Protein AF-A0A166LAP8-F1 (afdb_monomer_lite)

Radius of gyration: 14.43 Å; chains: 1; bounding box: 33×22×44 Å

Structure (mmCIF, N/CA/C/O backbone):
data_AF-A0A166LAP8-F1
#
_entry.id   AF-A0A166LAP8-F1
#
loop_
_atom_site.group_PDB
_atom_site.id
_atom_site.type_symbol
_atom_site.label_atom_id
_atom_site.label_alt_id
_atom_site.label_comp_id
_atom_site.label_asym_id
_atom_site.label_entity_id
_atom_site.label_seq_id
_atom_site.pdbx_PDB_ins_code
_atom_site.Cartn_x
_atom_site.Cartn_y
_atom_site.Cartn_z
_atom_site.occupancy
_atom_site.B_iso_or_equiv
_atom_site.auth_seq_id
_atom_site.auth_comp_id
_atom_site.auth_asym_id
_atom_site.auth_atom_id
_atom_site.pdbx_PDB_model_num
ATOM 1 N N . MET A 1 1 ? -10.659 -0.179 -10.768 1.00 94.50 1 MET A N 1
ATOM 2 C CA . MET A 1 1 ? -10.174 -1.565 -10.596 1.00 94.50 1 MET A CA 1
ATOM 3 C C . MET A 1 1 ? -9.624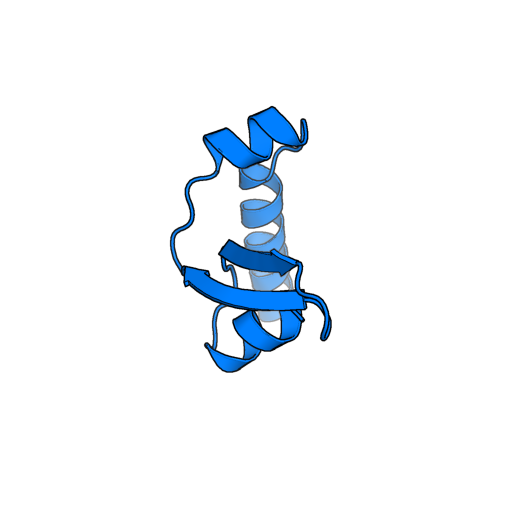 -1.795 -9.192 1.00 94.50 1 MET A C 1
ATOM 5 O O . MET A 1 1 ? -10.240 -2.564 -8.472 1.00 94.50 1 MET A O 1
ATOM 9 N N . ALA A 1 2 ? -8.582 -1.072 -8.760 1.00 96.62 2 ALA A N 1
ATOM 10 C CA . ALA A 1 2 ? -7.944 -1.257 -7.447 1.00 96.62 2 ALA A CA 1
ATOM 11 C C . ALA A 1 2 ? -8.907 -1.260 -6.243 1.00 96.62 2 ALA A C 1
ATOM 13 O O . ALA A 1 2 ? -8.917 -2.207 -5.467 1.00 96.62 2 ALA A O 1
ATOM 14 N N . ILE A 1 3 ? -9.809 -0.276 -6.152 1.00 96.88 3 ILE A N 1
ATOM 15 C CA . ILE A 1 3 ? -10.813 -0.214 -5.070 1.00 96.88 3 ILE A CA 1
ATOM 16 C C . ILE A 1 3 ? -11.715 -1.461 -5.046 1.00 96.88 3 ILE A C 1
ATOM 18 O O . ILE A 1 3 ? -12.088 -1.933 -3.977 1.00 96.88 3 ILE A O 1
ATOM 22 N N . LYS A 1 4 ? -12.080 -2.006 -6.218 1.00 97.50 4 LYS A N 1
ATOM 23 C CA . LYS A 1 4 ? -12.905 -3.223 -6.296 1.00 97.50 4 LYS A CA 1
ATOM 24 C C . LYS A 1 4 ? -12.120 -4.449 -5.827 1.00 97.50 4 LYS A C 1
ATOM 26 O O . LYS A 1 4 ? -12.691 -5.268 -5.123 1.00 97.50 4 LYS A O 1
ATOM 31 N N . ALA A 1 5 ? -10.837 -4.544 -6.178 1.00 98.00 5 ALA A N 1
ATOM 32 C CA . ALA A 1 5 ? -9.963 -5.632 -5.745 1.00 98.00 5 ALA A CA 1
ATOM 33 C C . ALA A 1 5 ? -9.781 -5.633 -4.218 1.00 98.00 5 ALA A C 1
ATOM 35 O O . ALA A 1 5 ? -10.029 -6.649 -3.581 1.00 98.00 5 ALA A O 1
ATOM 36 N N . ALA A 1 6 ? -9.476 -4.474 -3.622 1.00 97.31 6 ALA A N 1
ATOM 37 C CA . ALA A 1 6 ? -9.363 -4.334 -2.168 1.00 97.31 6 ALA A CA 1
ATOM 38 C C . ALA A 1 6 ? -10.660 -4.737 -1.440 1.00 97.31 6 ALA A C 1
ATOM 40 O O . ALA A 1 6 ? -10.620 -5.504 -0.484 1.00 97.31 6 ALA A O 1
ATOM 41 N N . LYS A 1 7 ? -11.823 -4.295 -1.944 1.00 96.94 7 LYS A N 1
ATOM 42 C CA . LYS A 1 7 ? -13.136 -4.680 -1.395 1.00 96.94 7 LYS A CA 1
ATOM 43 C C . LYS A 1 7 ? -13.432 -6.172 -1.536 1.00 96.94 7 LYS A C 1
ATOM 45 O O . LYS A 1 7 ? -13.975 -6.760 -0.614 1.00 96.94 7 LYS A O 1
ATOM 50 N N . ALA A 1 8 ? -13.097 -6.775 -2.676 1.00 97.69 8 ALA A N 1
ATOM 51 C CA . ALA A 1 8 ? -13.306 -8.204 -2.904 1.00 97.69 8 ALA A CA 1
ATOM 52 C C . ALA A 1 8 ? -12.463 -9.076 -1.959 1.00 97.69 8 ALA A C 1
ATOM 54 O O . ALA A 1 8 ? -12.867 -10.191 -1.651 1.00 97.69 8 ALA A O 1
ATOM 55 N N . MET A 1 9 ? -11.323 -8.557 -1.494 1.00 96.69 9 MET A N 1
ATOM 56 C CA . MET A 1 9 ? -10.445 -9.202 -0.511 1.00 96.69 9 MET A CA 1
ATOM 57 C C . MET A 1 9 ? -10.789 -8.845 0.947 1.00 96.69 9 MET A C 1
ATOM 59 O O . MET A 1 9 ? -10.049 -9.222 1.847 1.00 96.69 9 MET A O 1
ATOM 63 N N . ASP A 1 10 ? -11.870 -8.093 1.187 1.00 96.38 10 ASP A N 1
ATOM 64 C CA . ASP A 1 10 ? -12.249 -7.554 2.506 1.00 96.38 10 ASP A CA 1
ATOM 65 C C . ASP A 1 10 ? -11.121 -6.766 3.209 1.00 96.38 10 ASP A C 1
ATOM 67 O O . ASP A 1 10 ? -10.985 -6.725 4.433 1.00 96.38 10 ASP A O 1
ATOM 71 N N . LEU A 1 11 ? -10.282 -6.098 2.415 1.00 94.38 11 LEU A N 1
ATOM 72 C CA . LEU A 1 11 ? -9.174 -5.300 2.918 1.00 94.38 11 LEU A CA 1
ATOM 73 C C . LEU A 1 11 ? -9.576 -3.830 3.015 1.00 94.38 11 LEU A C 1
ATOM 75 O O . LEU A 1 11 ? -9.941 -3.188 2.028 1.00 94.38 11 LEU A O 1
ATOM 79 N N . ARG A 1 12 ? -9.440 -3.263 4.219 1.00 89.31 12 ARG A N 1
ATOM 80 C CA . ARG A 1 12 ? -9.612 -1.815 4.439 1.00 89.31 12 ARG A CA 1
ATOM 81 C C . ARG A 1 12 ? -8.474 -0.991 3.837 1.00 89.31 12 ARG A C 1
ATOM 83 O O . ARG A 1 12 ? -8.701 0.142 3.425 1.00 89.31 12 ARG A O 1
ATOM 90 N N . VAL A 1 13 ? -7.272 -1.561 3.800 1.00 90.94 13 VAL A N 1
ATOM 91 C CA . VAL A 1 13 ? -6.078 -0.990 3.173 1.00 90.94 13 VAL A CA 1
ATOM 92 C C . VAL A 1 13 ? -5.410 -2.098 2.373 1.00 90.94 13 VAL A C 1
ATOM 94 O O . VAL A 1 13 ? -5.245 -3.200 2.891 1.00 90.94 13 VAL A O 1
ATOM 97 N N . ALA A 1 14 ? -5.049 -1.811 1.123 1.00 95.31 14 ALA A N 1
ATOM 98 C CA . ALA A 1 14 ? -4.331 -2.752 0.278 1.00 95.31 14 ALA A CA 1
ATOM 99 C C . ALA A 1 14 ? -3.400 -2.032 -0.705 1.00 95.31 14 ALA A C 1
ATOM 101 O O . ALA A 1 14 ? -3.775 -1.004 -1.273 1.00 95.31 14 ALA A O 1
ATOM 102 N N . GLY A 1 15 ? -2.221 -2.610 -0.936 1.00 95.69 15 GLY A N 1
ATOM 103 C CA . GLY A 1 15 ? -1.437 -2.363 -2.147 1.00 95.69 15 GLY A CA 1
ATOM 104 C C . GLY A 1 15 ? -2.046 -3.145 -3.307 1.00 95.69 15 GLY A C 1
ATOM 105 O O . GLY A 1 15 ? -2.492 -4.275 -3.104 1.00 95.69 15 GLY A O 1
ATOM 106 N N . VAL A 1 16 ? -2.129 -2.542 -4.495 1.00 97.31 16 VAL A N 1
ATOM 107 C CA . VAL A 1 16 ? -2.699 -3.197 -5.678 1.00 97.31 16 VAL A CA 1
ATOM 108 C C . VAL A 1 16 ? -1.807 -2.977 -6.885 1.00 97.31 16 VAL A C 1
ATOM 110 O O . VAL A 1 16 ? -1.733 -1.857 -7.400 1.00 97.31 16 VAL A O 1
ATOM 113 N N . ASP A 1 17 ? -1.242 -4.066 -7.391 1.00 96.88 17 ASP A N 1
ATOM 114 C CA . ASP A 1 17 ? -0.366 -4.009 -8.550 1.00 96.88 17 ASP A CA 1
ATOM 115 C C . ASP A 1 17 ? -1.147 -4.214 -9.837 1.00 96.88 17 ASP A C 1
ATOM 117 O O . ASP A 1 17 ? -1.973 -5.121 -9.987 1.00 96.88 17 ASP A O 1
ATOM 121 N N . ILE A 1 18 ? -0.883 -3.319 -10.785 1.00 97.62 18 ILE A N 1
ATOM 122 C CA . ILE A 1 18 ? -1.577 -3.254 -12.061 1.00 97.62 18 ILE A CA 1
ATOM 123 C C . ILE A 1 18 ? -0.541 -3.159 -13.167 1.00 97.62 18 ILE A C 1
ATOM 125 O O . ILE A 1 18 ? 0.272 -2.235 -13.185 1.00 97.62 18 ILE A O 1
ATOM 129 N N . ILE A 1 19 ? -0.633 -4.056 -14.144 1.00 97.50 19 ILE A N 1
ATOM 130 C CA . ILE A 1 19 ? 0.154 -3.972 -15.373 1.00 97.50 19 ILE A CA 1
ATOM 131 C C . ILE A 1 19 ? -0.712 -3.497 -16.537 1.00 97.50 19 ILE A C 1
ATOM 133 O O . ILE A 1 19 ? -1.897 -3.820 -16.647 1.00 97.50 19 ILE A O 1
ATOM 137 N N . ARG A 1 20 ? -0.123 -2.703 -17.431 1.00 97.19 20 ARG A N 1
ATOM 138 C CA . ARG A 1 20 ? -0.776 -2.278 -18.673 1.00 97.19 20 ARG A CA 1
ATOM 139 C C . ARG A 1 20 ? -0.702 -3.410 -19.696 1.00 97.19 20 ARG A C 1
ATOM 141 O O . ARG A 1 20 ? 0.371 -3.958 -19.917 1.00 97.19 20 ARG A O 1
ATOM 148 N N . SER A 1 21 ? -1.823 -3.722 -20.343 1.00 97.00 21 SER A N 1
ATOM 149 C CA . SER A 1 21 ? -1.872 -4.662 -21.465 1.00 97.00 21 SER A CA 1
ATOM 150 C C . SER A 1 21 ? -2.694 -4.102 -22.623 1.00 97.00 21 SER A C 1
ATOM 152 O O . SER A 1 21 ? -3.469 -3.157 -22.472 1.00 97.00 21 SER A O 1
ATOM 154 N N . ASN A 1 22 ? -2.577 -4.753 -23.774 1.00 96.62 22 ASN A N 1
ATOM 155 C CA . ASN A 1 22 ? -3.272 -4.440 -25.021 1.00 96.62 22 ASN A CA 1
ATOM 156 C C . ASN A 1 22 ? -4.802 -4.557 -24.870 1.00 96.62 22 ASN A C 1
ATOM 158 O O . ASN A 1 22 ? -5.548 -3.961 -25.637 1.00 96.62 22 ASN A O 1
ATOM 162 N N . LYS A 1 23 ? -5.267 -5.345 -23.890 1.00 95.69 23 LYS A N 1
ATOM 163 C CA . LYS A 1 23 ? -6.689 -5.574 -23.587 1.00 95.69 23 LYS A CA 1
ATOM 164 C C . LYS A 1 23 ? -7.189 -4.714 -22.417 1.00 95.69 23 LYS A C 1
ATOM 166 O O . LYS A 1 23 ? -8.295 -4.930 -21.932 1.00 95.69 23 LYS A O 1
ATOM 171 N N . GLY A 1 24 ? -6.378 -3.759 -21.953 1.00 96.25 24 GLY A N 1
ATOM 172 C CA . GLY A 1 24 ? -6.641 -2.942 -20.770 1.00 96.25 24 GLY A CA 1
ATOM 173 C C . GLY A 1 24 ? -5.751 -3.305 -19.573 1.00 96.25 24 GLY A C 1
ATOM 174 O O . GLY A 1 24 ? -4.873 -4.165 -19.679 1.00 96.25 24 GLY A O 1
ATOM 175 N N . PRO A 1 25 ? -5.921 -2.622 -18.430 1.00 97.19 25 PRO A N 1
ATOM 176 C CA . PRO A 1 25 ? -5.134 -2.890 -17.233 1.00 97.19 25 PRO A CA 1
ATOM 177 C C . PRO A 1 25 ? -5.466 -4.272 -16.654 1.00 97.19 25 PRO A C 1
ATOM 179 O O . PRO A 1 25 ? -6.636 -4.642 -16.559 1.00 97.19 25 PRO A O 1
ATOM 182 N N . LEU A 1 26 ? -4.441 -5.013 -16.240 1.00 97.38 26 LEU A N 1
ATOM 183 C CA . LEU A 1 26 ? -4.564 -6.323 -15.604 1.00 97.38 26 LEU A CA 1
ATOM 184 C C . LEU A 1 26 ? -4.133 -6.220 -14.142 1.00 97.38 26 LEU A C 1
ATOM 186 O O . LEU A 1 26 ? -3.100 -5.624 -13.840 1.00 97.38 26 LEU A O 1
ATOM 190 N N . LEU A 1 27 ? -4.939 -6.789 -13.249 1.00 97.44 27 LEU A N 1
ATOM 191 C CA . LEU A 1 27 ? -4.614 -6.937 -11.833 1.00 97.44 27 LEU A CA 1
ATOM 192 C C . LEU A 1 27 ? -3.589 -8.067 -11.667 1.00 97.44 27 LEU A C 1
ATOM 194 O O . LEU A 1 27 ? -3.815 -9.154 -12.196 1.00 97.44 27 LEU A O 1
ATOM 198 N N . LEU A 1 28 ? -2.500 -7.811 -10.942 1.00 97.44 28 LEU A N 1
ATOM 199 C CA . LEU A 1 28 ? -1.453 -8.800 -10.675 1.00 97.44 28 LEU A CA 1
ATOM 200 C C . LEU A 1 28 ? -1.524 -9.329 -9.247 1.00 97.44 28 LEU A C 1
ATOM 202 O O . LEU A 1 28 ? -1.644 -10.534 -9.046 1.00 97.44 28 LEU A O 1
ATOM 206 N N . GLU A 1 29 ? -1.490 -8.425 -8.270 1.00 96.94 29 GLU A N 1
ATOM 207 C CA . GLU A 1 29 ? -1.479 -8.794 -6.859 1.00 96.94 29 GLU A CA 1
ATOM 208 C C . GLU A 1 29 ? -2.270 -7.806 -6.003 1.00 96.94 29 GLU A C 1
ATOM 210 O O . GLU A 1 29 ? -2.522 -6.658 -6.390 1.00 96.94 29 GLU A O 1
ATOM 215 N N . VAL A 1 30 ? -2.682 -8.286 -4.831 1.00 97.56 30 VAL A N 1
ATOM 216 C CA . VAL A 1 30 ? -3.305 -7.483 -3.782 1.00 97.56 30 VAL A CA 1
ATOM 217 C C . VAL A 1 30 ? -2.625 -7.835 -2.464 1.00 97.56 30 VAL A C 1
ATOM 219 O O . VAL A 1 30 ? -2.711 -8.976 -2.018 1.00 97.56 30 VAL A O 1
ATOM 222 N N . ASN A 1 31 ? -1.999 -6.849 -1.823 1.00 96.00 31 ASN A N 1
ATOM 223 C CA . ASN A 1 31 ? -1.269 -7.034 -0.569 1.00 96.00 31 ASN A CA 1
ATOM 224 C C . ASN A 1 31 ? -1.950 -6.322 0.591 1.00 96.00 31 ASN A C 1
ATOM 226 O O . ASN A 1 31 ? -2.242 -5.130 0.505 1.00 96.00 31 ASN A O 1
ATOM 230 N N . SER A 1 32 ? -2.103 -7.007 1.725 1.00 93.62 32 SER A N 1
ATOM 231 C CA . SER A 1 32 ? -2.619 -6.415 2.968 1.00 93.62 32 SER A CA 1
ATOM 232 C C . SER A 1 32 ? -1.582 -5.602 3.753 1.00 93.62 32 SER A C 1
ATOM 234 O O . SER A 1 32 ? -1.950 -4.864 4.663 1.00 93.62 32 SER A O 1
ATOM 236 N N . SER A 1 33 ? -0.292 -5.738 3.435 1.00 91.94 33 SER A N 1
ATOM 237 C CA . SER A 1 33 ? 0.822 -5.135 4.183 1.00 91.94 33 SER A CA 1
ATOM 238 C C . SER A 1 33 ? 1.880 -4.535 3.251 1.00 91.94 33 SER A C 1
ATOM 240 O O . SER A 1 33 ? 3.061 -4.866 3.336 1.00 91.94 33 SER A O 1
ATOM 242 N N . GLN A 1 34 ? 1.447 -3.680 2.322 1.00 92.19 34 GLN A N 1
ATOM 243 C CA . GLN A 1 34 ? 2.348 -3.000 1.389 1.00 92.19 34 GLN A CA 1
ATOM 244 C C . GLN A 1 34 ? 3.300 -2.051 2.133 1.00 92.19 34 GLN A C 1
ATOM 246 O O . GLN A 1 34 ? 2.864 -1.257 2.968 1.00 92.19 34 GLN A O 1
ATOM 251 N N . GL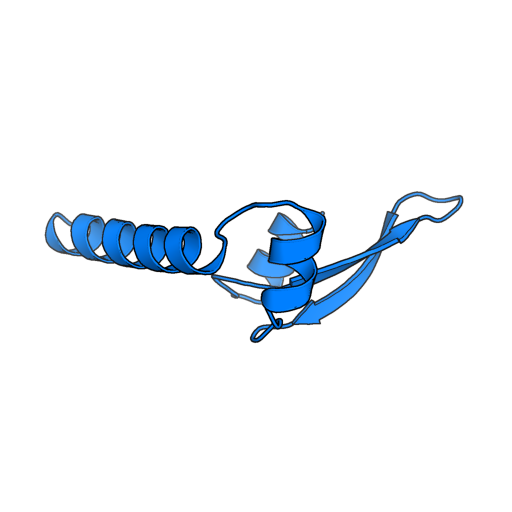Y A 1 35 ? 4.591 -2.093 1.795 1.00 93.00 35 GLY A N 1
ATOM 252 C CA . GLY A 1 35 ? 5.560 -1.107 2.278 1.00 93.00 35 GLY A CA 1
ATOM 253 C C . GLY A 1 35 ? 5.290 0.291 1.706 1.00 93.00 35 GLY A C 1
ATOM 254 O O . GLY A 1 35 ? 4.984 0.427 0.522 1.00 93.00 35 GLY A O 1
ATOM 255 N N . LEU A 1 36 ? 5.421 1.331 2.538 1.00 94.38 36 LEU A N 1
ATOM 256 C CA . LEU A 1 36 ? 5.044 2.708 2.179 1.00 94.38 36 LEU A CA 1
ATOM 257 C C . LEU A 1 36 ? 6.205 3.556 1.639 1.00 94.38 36 LEU A C 1
ATOM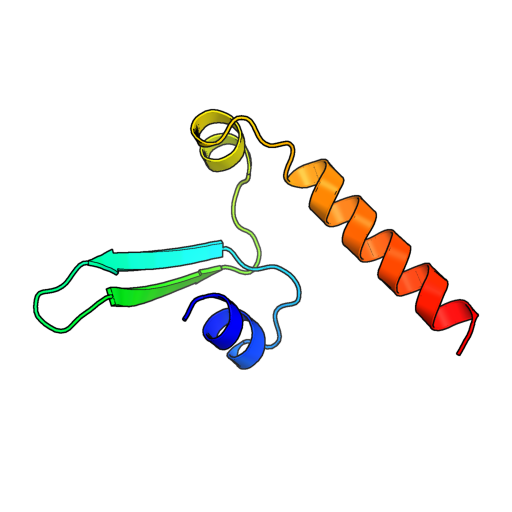 259 O O . LEU A 1 36 ? 5.988 4.392 0.769 1.00 94.38 36 LEU A O 1
ATOM 263 N N . GLN A 1 37 ? 7.446 3.293 2.063 1.00 94.81 37 GLN A N 1
ATOM 264 C CA . GLN A 1 37 ? 8.609 4.134 1.734 1.00 94.81 37 GLN A CA 1
ATOM 265 C C . GLN A 1 37 ? 8.744 4.427 0.231 1.00 94.81 37 GLN A C 1
ATOM 267 O O . GLN A 1 37 ? 8.982 5.566 -0.169 1.00 94.81 37 GLN A O 1
ATOM 272 N N . GLY A 1 38 ? 8.595 3.399 -0.610 1.00 94.44 38 GLY A N 1
ATOM 273 C CA . GLY A 1 38 ? 8.744 3.541 -2.058 1.00 94.44 38 GLY A CA 1
ATOM 274 C C . GLY A 1 38 ? 7.655 4.414 -2.681 1.00 94.44 38 GLY A C 1
ATOM 275 O O . GLY A 1 38 ? 7.960 5.290 -3.488 1.00 94.44 38 GLY A O 1
ATOM 276 N N . ILE A 1 39 ? 6.393 4.213 -2.286 1.00 93.62 39 ILE A N 1
ATOM 277 C CA . ILE A 1 39 ? 5.269 4.987 -2.821 1.00 93.62 39 ILE A CA 1
ATOM 278 C C . ILE A 1 39 ? 5.272 6.422 -2.290 1.00 93.62 39 ILE A C 1
ATOM 280 O O . ILE A 1 39 ? 5.040 7.341 -3.069 1.00 93.62 39 ILE A O 1
ATO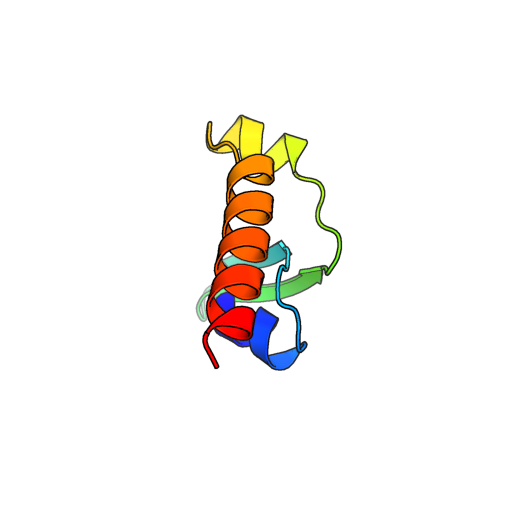M 284 N N . GLU A 1 40 ? 5.606 6.640 -1.020 1.00 97.06 40 GLU A N 1
ATOM 285 C CA . GLU A 1 40 ? 5.724 7.983 -0.441 1.00 97.06 40 GLU A CA 1
ATOM 286 C C . GLU A 1 40 ? 6.845 8.771 -1.123 1.00 97.06 40 GLU A C 1
ATOM 288 O O . GLU A 1 40 ? 6.634 9.906 -1.537 1.00 97.06 40 GLU A O 1
ATOM 293 N N . THR A 1 41 ? 7.996 8.139 -1.373 1.00 97.50 41 THR A N 1
ATOM 294 C CA . THR A 1 41 ? 9.102 8.773 -2.112 1.00 97.50 41 THR A CA 1
ATOM 295 C C . THR A 1 41 ? 8.706 9.108 -3.554 1.00 97.50 41 THR A C 1
ATOM 297 O O . THR A 1 41 ? 9.036 10.178 -4.057 1.00 97.50 41 THR A O 1
ATOM 300 N N . ALA A 1 42 ? 7.989 8.208 -4.233 1.00 97.31 42 ALA A N 1
ATOM 301 C CA . ALA A 1 42 ? 7.594 8.396 -5.629 1.00 97.31 42 ALA A CA 1
ATOM 302 C C . ALA A 1 42 ? 6.467 9.425 -5.822 1.00 97.31 42 ALA A C 1
ATOM 304 O O . ALA A 1 42 ? 6.355 10.017 -6.894 1.00 97.31 42 ALA A O 1
ATOM 305 N N . THR A 1 43 ? 5.609 9.607 -4.816 1.00 96.75 43 THR A N 1
ATOM 306 C CA . THR A 1 43 ? 4.420 10.475 -4.894 1.00 96.75 43 THR A CA 1
ATOM 307 C C . THR A 1 43 ? 4.562 11.775 -4.113 1.00 96.75 43 THR A C 1
ATOM 309 O O . THR A 1 43 ? 3.805 12.707 -4.370 1.00 96.75 43 THR A O 1
ATOM 312 N N . ASN A 1 44 ? 5.534 11.855 -3.199 1.00 97.12 44 ASN A N 1
ATO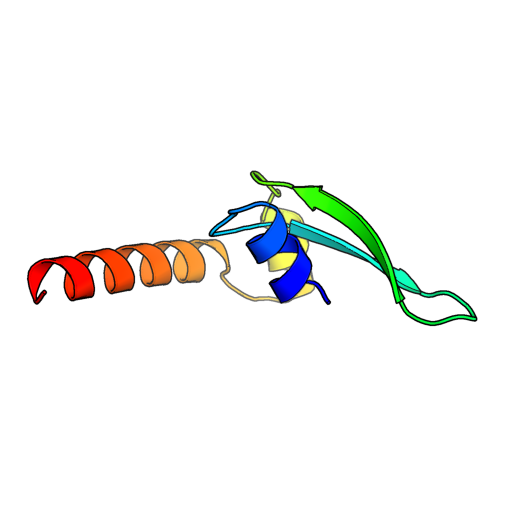M 313 C CA . ASN A 1 44 ? 5.695 12.938 -2.230 1.00 97.12 44 ASN A CA 1
ATOM 314 C C . ASN A 1 44 ? 4.444 13.149 -1.349 1.00 97.12 44 ASN A C 1
ATOM 316 O O . ASN A 1 44 ? 4.131 14.265 -0.938 1.00 97.12 44 ASN A O 1
ATOM 320 N N . GLU A 1 45 ? 3.718 12.063 -1.087 1.00 96.81 45 GLU A N 1
ATOM 321 C CA . GLU A 1 45 ? 2.531 12.018 -0.234 1.00 96.81 45 GLU A CA 1
ATOM 322 C C . GLU A 1 45 ? 2.858 11.322 1.089 1.00 96.81 45 GLU A C 1
ATOM 324 O O . GLU A 1 45 ? 3.574 10.324 1.103 1.00 96.81 45 GLU A O 1
ATOM 329 N N . ASP A 1 46 ? 2.270 11.801 2.185 1.00 96.31 46 ASP A N 1
ATOM 330 C CA . ASP A 1 46 ? 2.327 11.143 3.496 1.00 96.31 46 ASP A CA 1
ATOM 331 C C . ASP A 1 46 ? 1.172 10.134 3.615 1.00 96.31 46 ASP A C 1
ATOM 333 O O . ASP A 1 46 ? 0.045 10.456 4.016 1.00 96.31 46 ASP A O 1
ATOM 337 N N . ILE A 1 47 ? 1.426 8.900 3.180 1.00 94.88 47 ILE A N 1
ATOM 338 C CA . ILE A 1 47 ? 0.418 7.838 3.144 1.00 94.88 47 ILE A CA 1
ATOM 339 C C . ILE A 1 47 ? 0.195 7.266 4.542 1.00 94.88 47 ILE A C 1
ATOM 341 O O . ILE A 1 47 ? -0.953 6.972 4.895 1.00 94.88 47 ILE A O 1
ATOM 345 N N . ALA A 1 48 ? 1.249 7.152 5.351 1.00 93.75 48 ALA A N 1
ATOM 346 C CA . ALA A 1 48 ? 1.149 6.679 6.727 1.00 93.75 48 ALA A CA 1
ATOM 347 C C . ALA A 1 48 ? 0.170 7.534 7.549 1.00 93.75 48 ALA A C 1
ATOM 349 O O . ALA A 1 48 ? -0.774 6.996 8.143 1.00 93.75 48 ALA A O 1
ATOM 350 N N . SER A 1 49 ? 0.311 8.862 7.515 1.00 95.50 49 SER A N 1
ATOM 351 C CA . SER A 1 49 ? -0.602 9.770 8.218 1.00 95.50 49 SER A CA 1
ATOM 352 C C . SER A 1 49 ? -2.028 9.668 7.684 1.00 95.50 49 SER A C 1
ATOM 354 O O . SER A 1 49 ? -2.981 9.602 8.463 1.00 95.50 49 SER A O 1
ATOM 356 N N . ARG A 1 50 ? -2.211 9.570 6.361 1.00 94.44 50 ARG A N 1
ATOM 357 C CA . ARG A 1 50 ? -3.544 9.402 5.752 1.00 94.44 50 ARG A CA 1
ATOM 358 C C . ARG A 1 50 ? -4.230 8.108 6.196 1.00 94.44 50 ARG A C 1
ATOM 360 O O . ARG A 1 50 ? -5.443 8.110 6.415 1.00 94.44 50 ARG A O 1
ATOM 367 N N . MET A 1 51 ? -3.480 7.015 6.352 1.00 91.81 51 MET A N 1
ATOM 368 C CA . MET A 1 51 ? -4.004 5.754 6.886 1.00 91.81 51 MET A CA 1
ATOM 369 C C . MET A 1 51 ? -4.453 5.899 8.342 1.00 91.81 51 MET A C 1
ATOM 371 O O . MET A 1 51 ? -5.551 5.452 8.684 1.00 91.81 51 MET A O 1
ATOM 375 N N . ILE A 1 52 ? -3.646 6.552 9.184 1.00 92.44 52 ILE A N 1
ATOM 376 C CA . ILE A 1 52 ? -3.988 6.815 10.590 1.00 92.44 52 ILE A CA 1
ATOM 377 C C . ILE A 1 52 ? -5.267 7.656 10.676 1.00 92.44 52 ILE A C 1
ATOM 379 O O . ILE A 1 52 ? -6.234 7.227 11.308 1.00 92.44 52 ILE A O 1
ATOM 383 N N . MET A 1 53 ? -5.332 8.778 9.952 1.00 94.38 53 MET A N 1
ATOM 384 C CA . MET A 1 53 ? -6.509 9.657 9.921 1.00 94.38 53 MET A CA 1
ATOM 385 C C . MET A 1 53 ? -7.777 8.919 9.469 1.00 94.38 53 MET A C 1
ATOM 387 O O . MET A 1 53 ? -8.864 9.137 10.011 1.00 94.38 53 MET A O 1
ATOM 391 N N . ALA A 1 54 ? -7.665 8.020 8.486 1.00 90.69 54 ALA A N 1
ATOM 392 C CA . ALA A 1 54 ? -8.795 7.216 8.027 1.00 90.69 54 ALA A CA 1
ATOM 393 C C . ALA A 1 54 ? -9.320 6.273 9.127 1.00 90.69 54 ALA A C 1
ATOM 395 O O . ALA A 1 54 ? -10.535 6.149 9.306 1.00 90.69 54 ALA A O 1
ATOM 396 N N . ILE A 1 55 ? -8.420 5.641 9.888 1.00 89.38 55 ILE A N 1
ATOM 397 C CA . ILE A 1 55 ? -8.773 4.764 11.015 1.00 89.38 55 ILE A CA 1
ATOM 398 C C . ILE A 1 55 ? -9.410 5.569 12.157 1.00 89.38 55 ILE A C 1
ATOM 400 O O . ILE A 1 55 ? -10.420 5.142 12.723 1.00 89.38 55 ILE A O 1
ATOM 404 N N . GLU A 1 56 ? -8.855 6.735 12.488 1.00 92.75 56 GLU A N 1
ATOM 405 C CA . GLU A 1 56 ? -9.384 7.626 13.526 1.00 92.75 56 GLU A CA 1
ATOM 406 C C . GLU A 1 56 ? -10.798 8.101 13.190 1.00 92.75 56 GLU A C 1
ATOM 408 O O . GLU A 1 56 ? -11.715 7.940 14.000 1.00 92.75 56 GLU A O 1
ATOM 413 N N . LYS A 1 57 ? -11.008 8.586 11.961 1.00 91.19 57 LYS A N 1
ATOM 414 C CA . LYS A 1 57 ? -12.326 9.009 11.476 1.00 91.19 57 LYS A CA 1
ATOM 415 C C . LYS A 1 57 ? -13.350 7.878 11.560 1.00 91.19 57 LYS A C 1
ATOM 417 O O . LYS A 1 57 ? -14.474 8.102 12.004 1.00 91.19 57 LYS A O 1
ATOM 422 N N . GLN A 1 58 ? -12.962 6.656 11.192 1.00 87.44 58 GLN A N 1
ATOM 423 C CA . GLN A 1 58 ? -13.841 5.490 11.295 1.00 87.44 58 GLN A CA 1
ATOM 424 C C . GLN A 1 58 ? -14.221 5.177 12.751 1.00 87.44 58 GLN A C 1
ATOM 426 O O . GLN A 1 58 ? -15.361 4.801 13.025 1.00 87.44 58 GLN A O 1
ATOM 431 N N . ARG A 1 59 ? -13.283 5.311 13.698 1.00 86.62 59 ARG A N 1
ATOM 432 C CA . ARG A 1 59 ? -13.569 5.089 15.123 1.00 86.62 59 ARG A CA 1
ATOM 433 C C . ARG A 1 59 ? -14.494 6.145 15.712 1.00 86.62 59 ARG A C 1
ATOM 435 O O . ARG A 1 59 ? -15.343 5.783 16.520 1.00 86.62 59 ARG A O 1
ATOM 442 N N . LEU A 1 60 ? -14.338 7.408 15.323 1.00 85.81 60 LEU A N 1
ATOM 443 C CA . LEU A 1 6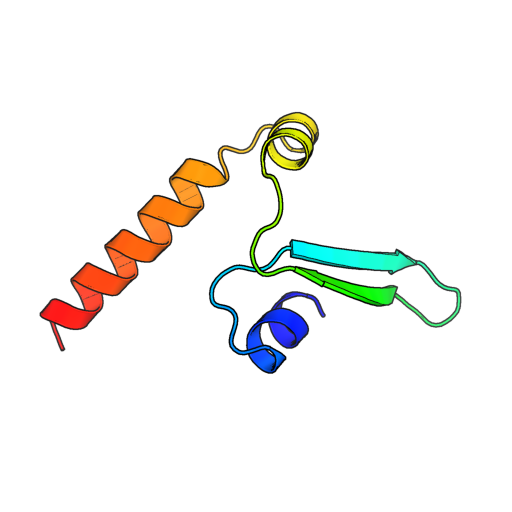0 ? -15.212 8.488 15.783 1.00 85.81 60 LEU A CA 1
ATOM 444 C C . LEU A 1 60 ? -16.648 8.285 15.287 1.00 85.81 60 LEU A C 1
ATOM 446 O O . LEU A 1 60 ? -17.566 8.285 16.097 1.00 85.81 60 LEU A O 1
ATOM 450 N N . GLN A 1 61 ? -16.827 7.957 14.005 1.00 80.88 61 GLN A N 1
ATOM 451 C CA . GLN A 1 61 ? -18.151 7.673 13.433 1.00 80.88 61 GLN A CA 1
ATOM 452 C C . GLN A 1 61 ? -18.865 6.513 14.140 1.00 80.88 61 GLN A C 1
ATOM 454 O O . GLN A 1 61 ? -20.060 6.588 14.398 1.00 80.88 61 GLN A O 1
ATOM 459 N N . LYS A 1 62 ? -18.131 5.456 14.518 1.00 73.69 62 LYS A N 1
ATOM 460 C CA . LYS A 1 62 ? -18.692 4.323 15.272 1.00 73.69 62 LYS A CA 1
ATOM 461 C C . LYS A 1 62 ? -19.113 4.657 16.705 1.00 73.69 62 LYS A C 1
ATOM 463 O O . LYS A 1 62 ? -19.897 3.903 17.260 1.00 73.69 62 LYS A O 1
ATOM 468 N N . LYS A 1 63 ? -18.566 5.707 17.329 1.00 68.94 63 LYS A N 1
ATOM 469 C CA . LYS A 1 63 ? -18.990 6.140 18.675 1.00 68.94 63 LYS A CA 1
ATOM 470 C C . LYS A 1 63 ? -20.295 6.940 18.651 1.00 68.94 63 LYS A C 1
ATOM 472 O O . LYS A 1 63 ? -20.939 7.054 19.685 1.00 68.94 63 LYS A O 1
ATOM 477 N N . GLU A 1 64 ? -20.642 7.503 17.499 1.00 65.69 64 GLU A N 1
ATOM 478 C CA . GLU A 1 64 ? -21.849 8.310 17.279 1.00 65.69 64 GLU A CA 1
ATOM 479 C C . GLU A 1 64 ? -23.012 7.491 16.684 1.00 65.69 64 GLU A C 1
ATOM 481 O O . GLU A 1 64 ? -24.081 8.043 16.433 1.00 65.69 64 GLU A O 1
ATOM 486 N N . SER A 1 65 ? -22.792 6.191 16.441 1.00 58.56 65 SER A N 1
ATOM 487 C CA . SER A 1 65 ? -23.773 5.221 15.921 1.00 58.56 65 SER A CA 1
ATOM 488 C C . SER A 1 65 ? -24.353 4.374 17.047 1.00 58.56 65 SER A C 1
ATOM 490 O O . SER A 1 65 ? -25.555 4.048 16.966 1.00 58.56 65 SER A O 1
#

Sequence (65 aa):
MAIKAAKAMDLRVAGVDIIRSNKGPLLLEVNSSQGLQGIETATNEDIASRMIMAIEKQRLQKKES

pLDDT: mean 92.95, std 7.61, range [58.56, 98.0]

Secondary structure (DSSP, 8-state):
-HHHHHHHTT-SS-EEEEEEETTEEEEEEEESS--SHHHHHHHT--HHHHHHHHHHHHHHHHH--

Foldseek 3Di:
DLVVVCVVVVAPDWDWDWDQDPVGIDTDDIGNDDDCPVVCVVPVDDVVVVVVVVVVVVVVVVVVD